Protein AF-A0A927PQU1-F1 (afdb_monomer_lite)

Foldseek 3Di:
DDDDDPPPPLVVLLVVCCVVQQCQFLLLVCVQVNCPQLVPDDRRHGSNVSSVVDDPVNSVVQSVCVVVVNNVVSSVVSVVVVVD

Secondary structure (DSSP, 8-state):
------SSSHHHHHHHHHHHHTTSBHHHHHHHH-TTSSBTB-TTSBHHHHHHH--HHHHHHHHHHHHTTHHHHHHHHHHHHHT-

Structure (mmCIF, N/CA/C/O backbone):
data_AF-A0A927PQU1-F1
#
_entry.id   AF-A0A927PQU1-F1
#
loop_
_atom_site.group_PDB
_atom_site.id
_atom_site.type_symbol
_atom_site.label_atom_id
_atom_site.label_alt_id
_atom_site.label_comp_id
_atom_site.label_asym_id
_atom_site.label_entity_id
_atom_site.label_seq_id
_atom_site.pdbx_PDB_ins_code
_atom_site.Cartn_x
_atom_site.Cartn_y
_atom_site.Cartn_z
_atom_site.occupancy
_atom_site.B_iso_or_equiv
_atom_site.auth_seq_id
_atom_site.auth_comp_id
_atom_site.auth_asym_id
_atom_site.auth_atom_id
_atom_site.pdbx_PDB_model_num
ATOM 1 N N . MET A 1 1 ? 29.495 9.055 5.181 1.00 39.44 1 MET A N 1
ATOM 2 C CA . MET A 1 1 ? 28.592 10.053 5.779 1.00 39.44 1 MET A CA 1
ATOM 3 C C . MET A 1 1 ? 27.639 10.502 4.690 1.00 39.44 1 MET A C 1
ATOM 5 O O . MET A 1 1 ? 28.120 10.818 3.613 1.00 39.44 1 MET A O 1
ATOM 9 N N . ASP A 1 2 ? 26.346 10.363 4.982 1.00 45.00 2 ASP A N 1
ATOM 10 C CA . ASP A 1 2 ? 25.157 10.969 4.366 1.00 45.00 2 ASP A CA 1
ATOM 11 C C . ASP A 1 2 ? 25.114 11.132 2.833 1.00 45.00 2 ASP A C 1
ATOM 13 O O . ASP A 1 2 ? 25.760 12.006 2.264 1.00 45.00 2 ASP A O 1
ATOM 17 N N . GLN A 1 3 ? 24.312 10.294 2.162 1.00 49.28 3 GLN A N 1
ATOM 18 C CA . GLN A 1 3 ? 23.896 10.510 0.774 1.00 49.28 3 GLN A CA 1
ATOM 19 C C . GLN A 1 3 ? 22.963 11.734 0.716 1.00 49.28 3 GLN A C 1
ATOM 21 O O . GLN A 1 3 ? 21.835 11.648 1.208 1.00 49.28 3 GLN A O 1
ATOM 26 N N . PRO A 1 4 ? 23.362 12.849 0.080 1.00 53.97 4 PRO A N 1
ATOM 27 C CA . PRO A 1 4 ? 22.519 14.026 -0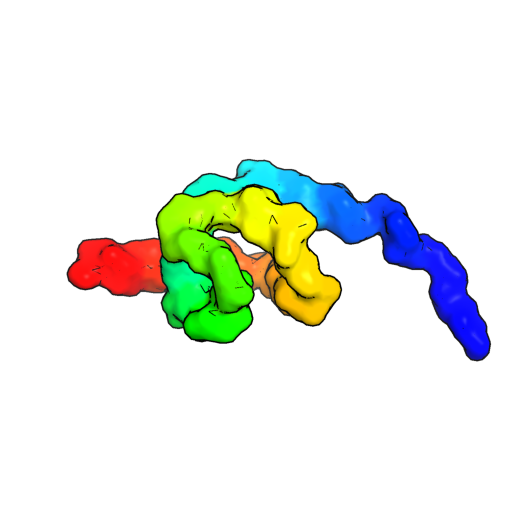.003 1.00 53.97 4 PRO A CA 1
ATOM 28 C C . PRO A 1 4 ? 21.588 13.916 -1.223 1.00 53.97 4 PRO A C 1
ATOM 30 O O . PRO A 1 4 ? 22.051 13.833 -2.359 1.00 53.97 4 PRO A O 1
ATOM 33 N N . GLY A 1 5 ? 20.265 13.957 -1.009 1.00 44.22 5 GLY A N 1
ATOM 34 C CA . GLY A 1 5 ? 19.356 14.519 -2.023 1.00 44.22 5 GLY A CA 1
ATOM 35 C C . GLY A 1 5 ? 18.264 13.645 -2.661 1.00 44.22 5 GLY A C 1
ATOM 36 O O . GLY A 1 5 ? 17.932 13.873 -3.822 1.00 44.22 5 GLY A O 1
ATOM 37 N N . LEU A 1 6 ? 17.614 12.717 -1.948 1.00 57.03 6 LEU A N 1
ATOM 38 C CA . LEU A 1 6 ? 16.363 12.085 -2.429 1.00 57.03 6 LEU A CA 1
ATOM 39 C C . LEU A 1 6 ? 15.107 12.664 -1.751 1.00 57.03 6 LEU A C 1
ATOM 41 O O . LEU A 1 6 ? 14.221 11.935 -1.321 1.00 57.03 6 LEU A O 1
ATOM 45 N N . GLY A 1 7 ? 15.021 13.993 -1.659 1.00 48.75 7 GLY A N 1
ATOM 46 C CA . GLY A 1 7 ? 13.868 14.705 -1.085 1.00 48.75 7 GLY A CA 1
ATOM 47 C C . GLY A 1 7 ? 12.724 15.020 -2.060 1.00 48.75 7 GLY A C 1
ATOM 48 O O . GLY A 1 7 ? 11.706 15.543 -1.631 1.00 48.75 7 GLY A O 1
ATOM 49 N N . GLY A 1 8 ? 12.858 14.730 -3.362 1.00 47.03 8 GLY A N 1
ATOM 50 C CA . GLY A 1 8 ? 11.914 15.239 -4.378 1.00 47.03 8 GLY A CA 1
ATOM 51 C C . GLY A 1 8 ? 11.395 14.235 -5.408 1.00 47.03 8 GLY A C 1
ATOM 52 O O . GLY A 1 8 ? 10.629 14.617 -6.284 1.00 47.03 8 GLY A O 1
ATOM 53 N N . ARG A 1 9 ? 11.800 12.959 -5.341 1.00 53.84 9 ARG A N 1
ATOM 54 C CA . ARG A 1 9 ? 11.433 11.947 -6.357 1.00 53.84 9 ARG A CA 1
ATOM 55 C C . ARG A 1 9 ? 10.358 10.957 -5.910 1.00 53.84 9 ARG A C 1
ATOM 57 O O . ARG A 1 9 ? 9.884 10.191 -6.741 1.00 53.84 9 ARG A O 1
ATOM 64 N N . HIS A 1 10 ? 9.970 10.985 -4.634 1.00 52.78 10 HIS A N 1
ATOM 65 C CA . HIS A 1 10 ? 8.903 10.128 -4.105 1.00 52.78 10 HIS A CA 1
ATOM 66 C C . HIS A 1 10 ? 7.574 10.448 -4.800 1.00 52.78 10 HIS A C 1
ATOM 68 O O . HIS A 1 10 ? 7.018 9.606 -5.496 1.00 52.78 10 HIS A O 1
ATOM 74 N N . ARG A 1 11 ? 7.200 11.733 -4.799 1.00 56.50 11 ARG A N 1
ATOM 75 C CA . ARG A 1 11 ? 5.886 12.207 -5.245 1.00 56.50 11 ARG A CA 1
ATOM 76 C C . ARG A 1 11 ? 5.517 11.848 -6.691 1.00 56.50 11 ARG A C 1
ATOM 78 O O . ARG A 1 11 ? 4.342 11.656 -6.984 1.00 56.50 11 ARG A O 1
ATOM 85 N N . ASN A 1 12 ? 6.493 11.728 -7.595 1.00 62.91 12 ASN A N 1
ATOM 86 C CA . ASN A 1 12 ? 6.207 11.312 -8.973 1.00 62.91 12 ASN A CA 1
ATOM 87 C C . ASN A 1 12 ? 5.858 9.825 -9.076 1.00 62.91 12 ASN A C 1
ATOM 89 O O . ASN A 1 12 ? 4.979 9.475 -9.855 1.00 62.91 12 ASN A O 1
ATOM 93 N N . ARG A 1 13 ? 6.514 8.963 -8.290 1.00 65.69 13 ARG A N 1
ATOM 94 C CA . ARG A 1 13 ? 6.262 7.515 -8.315 1.00 65.69 13 ARG A CA 1
ATOM 95 C C . ARG A 1 13 ? 4.925 7.195 -7.663 1.00 65.69 13 ARG A C 1
ATOM 97 O O . ARG A 1 13 ? 4.137 6.458 -8.243 1.00 65.69 13 ARG A O 1
ATOM 104 N N . ASP A 1 14 ? 4.634 7.839 -6.535 1.00 71.25 14 ASP A N 1
ATOM 105 C CA . ASP A 1 14 ? 3.328 7.749 -5.877 1.00 71.25 14 ASP A CA 1
ATOM 106 C C . ASP A 1 14 ? 2.212 8.244 -6.816 1.00 71.25 14 ASP A C 1
ATOM 108 O O . ASP A 1 14 ? 1.181 7.595 -6.974 1.00 71.25 14 ASP A O 1
ATOM 112 N N . GLY A 1 15 ? 2.455 9.352 -7.528 1.00 72.31 15 GLY A N 1
ATOM 113 C CA . GLY A 1 15 ? 1.526 9.906 -8.512 1.00 72.31 15 GLY A CA 1
ATOM 114 C C . GLY A 1 15 ? 1.318 9.031 -9.754 1.00 72.31 15 GLY A C 1
ATOM 115 O O . GLY A 1 15 ? 0.228 9.047 -10.321 1.00 72.31 15 GLY A O 1
ATOM 116 N N . GLU A 1 16 ? 2.320 8.264 -10.191 1.00 80.88 16 GLU A N 1
ATOM 117 C CA . GLU A 1 16 ? 2.182 7.282 -11.278 1.00 80.88 16 GLU A CA 1
ATOM 118 C C . GLU A 1 16 ? 1.403 6.043 -10.829 1.00 80.88 16 GLU A C 1
ATOM 120 O O . GLU A 1 16 ? 0.490 5.608 -11.534 1.00 80.88 16 GLU A O 1
ATOM 125 N N . ILE A 1 17 ? 1.699 5.525 -9.631 1.00 80.12 17 ILE A N 1
ATOM 126 C CA . ILE A 1 17 ? 0.968 4.399 -9.039 1.00 80.12 17 ILE A CA 1
ATOM 127 C C . ILE A 1 17 ? -0.492 4.795 -8.809 1.00 80.12 17 ILE A C 1
ATOM 129 O O . ILE A 1 17 ? -1.388 4.048 -9.188 1.00 80.12 17 ILE A O 1
ATOM 133 N N . SER A 1 18 ? -0.746 5.991 -8.280 1.00 80.44 18 SER A N 1
ATOM 134 C CA . SER A 1 18 ? -2.093 6.548 -8.127 1.00 80.44 18 SER A CA 1
ATOM 135 C C . SER A 1 18 ? -2.786 6.752 -9.482 1.00 80.44 18 SER A C 1
ATOM 137 O O . SER A 1 18 ? -3.941 6.385 -9.656 1.00 80.44 18 SER A O 1
ATOM 139 N N . ARG A 1 19 ? -2.099 7.224 -10.528 1.00 82.56 19 ARG A N 1
ATOM 140 C CA . ARG A 1 19 ? -2.745 7.352 -11.849 1.00 82.56 19 ARG A CA 1
ATOM 141 C C . ARG A 1 19 ? -3.102 6.011 -12.483 1.00 82.56 19 ARG A C 1
ATOM 143 O O . ARG A 1 19 ? -4.141 5.896 -13.124 1.00 82.56 19 ARG A O 1
ATOM 150 N N . LYS A 1 20 ? -2.220 5.019 -12.357 1.00 83.81 20 LYS A N 1
ATOM 151 C CA . LYS A 1 20 ? -2.350 3.728 -13.045 1.00 83.81 20 LYS A CA 1
ATOM 152 C C . LYS A 1 20 ? -3.187 2.721 -12.257 1.00 83.81 20 LYS A C 1
ATOM 154 O O . LYS A 1 20 ? -3.908 1.923 -12.846 1.00 83.81 20 LYS A O 1
ATOM 159 N N . HIS A 1 21 ? -3.074 2.763 -10.934 1.00 83.12 21 HIS A N 1
ATOM 160 C CA . HIS A 1 21 ? -3.676 1.827 -9.990 1.00 83.12 21 HIS A CA 1
ATOM 161 C C . HIS A 1 21 ? -4.473 2.523 -8.876 1.00 83.12 21 HIS A C 1
ATOM 163 O O . HIS A 1 21 ? -4.944 1.838 -7.977 1.00 83.12 21 HIS A O 1
ATOM 169 N N . GLY A 1 22 ? -4.669 3.842 -8.905 1.00 82.12 22 GLY A N 1
ATOM 170 C CA . GLY A 1 22 ? -5.364 4.580 -7.839 1.00 82.12 22 GLY A CA 1
ATOM 171 C C . GLY A 1 22 ? -6.808 4.156 -7.627 1.00 82.12 22 GLY A C 1
ATOM 172 O O . GLY A 1 22 ? -7.234 4.101 -6.484 1.00 82.12 22 GLY A O 1
ATOM 173 N N . ASN A 1 23 ? -7.503 3.728 -8.686 1.00 84.75 23 ASN A N 1
ATOM 174 C CA . ASN A 1 23 ? -8.850 3.146 -8.596 1.00 84.75 23 ASN A CA 1
ATOM 175 C C . ASN A 1 23 ? -8.889 1.756 -7.923 1.00 84.75 23 ASN A C 1
ATOM 177 O O . ASN A 1 2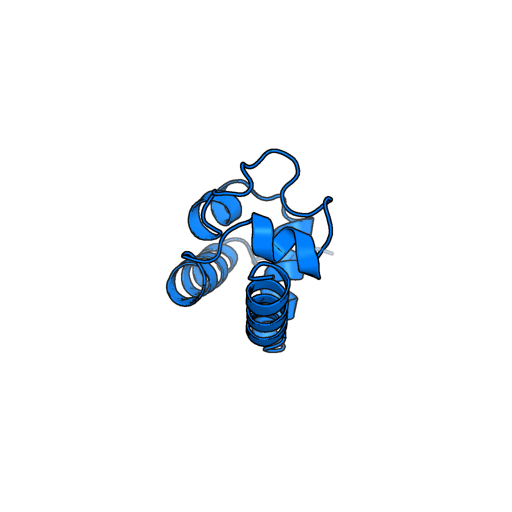3 ? -9.955 1.156 -7.781 1.00 84.75 23 ASN A O 1
ATOM 181 N N . THR A 1 24 ? -7.733 1.207 -7.535 1.00 86.25 24 THR A N 1
ATOM 182 C CA . THR A 1 24 ? -7.661 -0.079 -6.840 1.00 86.25 24 THR A CA 1
ATOM 183 C C . THR A 1 24 ? -8.093 0.106 -5.395 1.00 86.25 24 THR A C 1
ATOM 185 O O . THR A 1 24 ? -7.559 0.956 -4.686 1.00 86.25 24 THR A O 1
ATOM 188 N N . ARG A 1 25 ? -9.007 -0.743 -4.928 1.00 89.19 25 ARG A N 1
ATOM 189 C CA . ARG A 1 25 ? -9.458 -0.735 -3.534 1.00 89.19 25 ARG A CA 1
ATOM 190 C C . ARG A 1 25 ? -8.391 -1.274 -2.582 1.00 89.19 25 ARG A C 1
ATOM 192 O O . ARG A 1 25 ? -7.740 -2.287 -2.853 1.00 89.19 25 ARG A O 1
ATOM 199 N N . VAL A 1 26 ? -8.291 -0.675 -1.398 1.00 87.31 26 VAL A N 1
ATOM 200 C CA . VAL A 1 26 ? -7.434 -1.166 -0.302 1.00 87.31 26 VAL A CA 1
ATOM 201 C C . VAL A 1 26 ? -7.799 -2.587 0.117 1.00 87.31 26 VAL A C 1
ATOM 203 O O . VAL A 1 26 ? -6.912 -3.357 0.486 1.00 87.31 26 VAL A O 1
ATOM 206 N N . ALA A 1 27 ? -9.077 -2.968 0.026 1.00 86.62 27 ALA A N 1
ATOM 207 C CA . ALA A 1 27 ? -9.544 -4.336 0.256 1.00 86.62 27 ALA A CA 1
ATOM 208 C C . ALA A 1 27 ? -8.705 -5.356 -0.526 1.00 86.62 27 ALA A C 1
ATOM 210 O O . ALA A 1 27 ? -8.203 -6.329 0.036 1.00 86.62 27 ALA A O 1
ATOM 211 N N . THR A 1 28 ? -8.506 -5.080 -1.814 1.00 87.25 28 THR A N 1
ATOM 212 C CA . THR A 1 28 ? -7.741 -5.903 -2.747 1.00 87.25 28 THR A CA 1
ATOM 213 C C . THR A 1 28 ? -6.270 -5.953 -2.354 1.00 87.25 28 THR A C 1
ATOM 215 O O . THR A 1 28 ? -5.676 -7.024 -2.281 1.00 87.25 28 THR A O 1
ATOM 218 N N . LEU A 1 29 ? -5.677 -4.809 -2.017 1.00 84.44 29 LEU A N 1
ATOM 219 C CA . LEU A 1 29 ? -4.286 -4.759 -1.567 1.00 84.44 29 LEU A CA 1
ATOM 220 C C . LEU A 1 29 ? -4.079 -5.556 -0.273 1.00 84.44 29 LEU A C 1
ATOM 222 O O . LEU A 1 29 ? -3.096 -6.282 -0.162 1.00 84.44 29 L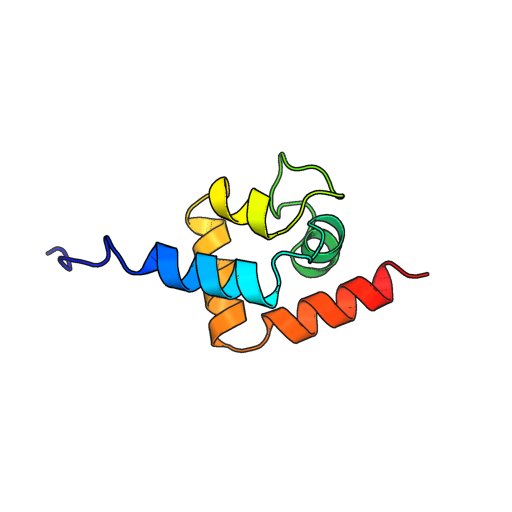EU A O 1
ATOM 226 N N . ARG A 1 30 ? -5.027 -5.516 0.668 1.00 86.31 30 ARG A N 1
ATOM 227 C CA . ARG A 1 30 ? -4.970 -6.302 1.912 1.00 86.31 30 ARG A CA 1
ATOM 228 C C . ARG A 1 30 ? -5.058 -7.814 1.696 1.00 86.31 30 ARG A C 1
ATOM 230 O O . ARG A 1 30 ? -4.576 -8.556 2.548 1.00 86.31 30 ARG A O 1
ATOM 237 N N . LEU A 1 31 ? -5.625 -8.283 0.585 1.00 85.00 31 LEU A N 1
ATOM 238 C CA . LEU A 1 31 ? -5.647 -9.711 0.241 1.00 85.00 31 LEU A CA 1
ATOM 239 C C . LEU A 1 31 ? -4.259 -10.223 -0.170 1.00 85.00 31 LEU A C 1
ATOM 241 O O . LEU A 1 31 ? -3.871 -11.316 0.231 1.00 85.00 31 LEU A O 1
ATOM 245 N N . VAL A 1 32 ? -3.489 -9.429 -0.922 1.00 83.56 32 VAL A N 1
ATOM 246 C CA . VAL A 1 32 ? -2.144 -9.816 -1.399 1.00 83.56 32 VAL A CA 1
ATOM 247 C C . VAL A 1 32 ? -1.016 -9.410 -0.460 1.00 83.56 32 VAL A C 1
ATOM 249 O O . VAL A 1 32 ? -0.069 -10.172 -0.281 1.00 83.56 32 VAL A O 1
ATOM 252 N N . TYR A 1 33 ? -1.098 -8.222 0.132 1.00 80.62 33 TYR A N 1
ATOM 253 C CA . TYR A 1 33 ? -0.094 -7.696 1.060 1.00 80.62 33 TYR A CA 1
ATOM 254 C C . TYR A 1 33 ? -0.391 -8.040 2.523 1.00 80.62 33 TYR A C 1
ATOM 256 O O . TYR A 1 33 ? 0.485 -7.922 3.377 1.00 80.62 33 TYR A O 1
ATOM 264 N N . GLY A 1 34 ? -1.612 -8.487 2.818 1.00 80.12 34 GLY A N 1
ATOM 265 C CA . GLY A 1 34 ? -2.068 -8.805 4.164 1.00 80.12 34 GLY A CA 1
ATOM 266 C C . GLY A 1 34 ? -2.778 -7.641 4.859 1.00 80.12 34 GLY A C 1
ATOM 267 O O . GLY A 1 34 ? -2.699 -6.478 4.468 1.00 80.12 34 GLY A O 1
ATOM 268 N N . ARG A 1 35 ? -3.462 -7.967 5.960 1.00 77.25 35 ARG A N 1
ATOM 269 C CA . ARG A 1 35 ? -4.267 -7.033 6.777 1.00 77.25 35 ARG A CA 1
ATOM 270 C C . ARG A 1 35 ? -3.465 -5.871 7.377 1.00 77.25 35 ARG A C 1
ATOM 272 O O . ARG A 1 35 ? -4.051 -4.871 7.770 1.00 77.25 35 ARG A O 1
ATOM 279 N N . HIS A 1 36 ? -2.143 -6.017 7.447 1.00 74.12 36 HIS A N 1
ATOM 280 C CA . HIS A 1 36 ? -1.212 -4.980 7.891 1.00 74.12 36 HIS A CA 1
ATOM 281 C C . HIS A 1 36 ? -0.994 -3.877 6.851 1.00 74.12 36 HIS A C 1
ATOM 283 O O . HIS A 1 36 ? -0.387 -2.863 7.177 1.00 74.12 36 HIS A O 1
ATOM 289 N N . PHE A 1 37 ? -1.460 -4.054 5.613 1.00 77.69 37 PHE A N 1
ATOM 290 C CA . PHE A 1 37 ? -1.376 -3.015 4.600 1.00 77.69 37 PHE A CA 1
ATOM 291 C C . PHE A 1 37 ? -2.446 -1.942 4.849 1.00 77.69 37 PHE A C 1
ATOM 293 O O . PHE A 1 37 ? -3.644 -2.244 4.919 1.00 77.69 37 PHE A O 1
ATOM 300 N N . ALA A 1 38 ? -1.995 -0.692 4.988 1.00 76.69 38 ALA A N 1
ATOM 301 C CA . ALA A 1 38 ? -2.827 0.475 5.284 1.00 76.69 38 ALA A CA 1
ATOM 302 C C . ALA A 1 38 ? -3.756 0.285 6.506 1.00 76.69 38 ALA A C 1
ATOM 304 O O . ALA A 1 38 ? -4.978 0.411 6.370 1.00 76.69 38 ALA A O 1
ATOM 305 N N . PRO A 1 39 ? -3.233 -0.068 7.695 1.00 72.50 39 PRO A N 1
ATOM 306 C CA . PRO A 1 39 ? -4.050 -0.320 8.876 1.00 72.50 39 PRO A CA 1
ATOM 307 C C . PRO A 1 39 ? -4.586 1.022 9.392 1.00 72.50 39 PRO A C 1
ATOM 309 O O . PRO A 1 39 ? -3.860 1.801 9.992 1.00 72.50 39 PRO A O 1
ATOM 312 N N . GLY A 1 40 ? -5.846 1.327 9.088 1.00 78.81 40 GLY A N 1
ATOM 313 C CA . GLY A 1 40 ? -6.452 2.635 9.372 1.00 78.81 40 GLY A CA 1
ATOM 314 C C . GLY A 1 40 ? -7.366 3.135 8.258 1.00 78.81 40 GLY A C 1
ATOM 315 O O . GLY A 1 40 ? -8.275 3.914 8.518 1.00 78.81 40 GLY A O 1
ATOM 316 N N . PHE A 1 41 ? -7.198 2.617 7.040 1.00 84.62 41 PHE A N 1
ATOM 317 C CA . PHE A 1 41 ? -8.054 2.973 5.911 1.00 84.62 41 PHE A CA 1
ATOM 318 C C . PHE A 1 41 ? -9.236 2.022 5.751 1.00 84.62 41 PHE A C 1
ATOM 320 O O . PHE A 1 41 ? -9.172 0.836 6.110 1.00 84.62 41 PHE A O 1
ATOM 327 N N . ALA A 1 42 ? -10.318 2.541 5.175 1.00 84.50 42 ALA A N 1
ATOM 328 C CA . ALA A 1 42 ? -11.456 1.730 4.776 1.00 84.50 42 ALA A CA 1
ATOM 329 C C . ALA A 1 42 ? -11.046 0.749 3.670 1.00 84.50 42 ALA A C 1
ATOM 331 O O . ALA A 1 42 ? -10.205 1.046 2.828 1.00 84.50 42 ALA A O 1
ATOM 332 N N . ALA A 1 43 ? -11.656 -0.435 3.655 1.00 82.88 43 ALA A N 1
ATOM 333 C CA . ALA A 1 43 ? -11.410 -1.416 2.600 1.00 82.88 43 ALA A CA 1
ATOM 334 C C . ALA A 1 43 ? -11.903 -0.910 1.225 1.00 82.88 43 ALA A C 1
ATOM 336 O O . ALA A 1 43 ? -11.325 -1.259 0.200 1.00 82.88 43 ALA A O 1
ATOM 337 N N . ASP A 1 44 ? -12.924 -0.050 1.218 1.00 84.50 44 ASP A N 1
ATOM 338 C CA . ASP A 1 44 ? -13.451 0.601 0.013 1.00 84.50 44 ASP A CA 1
ATOM 339 C C . ASP A 1 44 ? -12.647 1.844 -0.411 1.00 84.50 44 ASP A C 1
ATOM 341 O O . ASP A 1 44 ? -12.903 2.397 -1.473 1.00 84.50 44 ASP A O 1
ATOM 345 N N . ALA A 1 45 ? -11.654 2.269 0.384 1.00 87.94 45 ALA A N 1
ATOM 346 C CA . ALA A 1 45 ? -10.809 3.400 0.022 1.00 8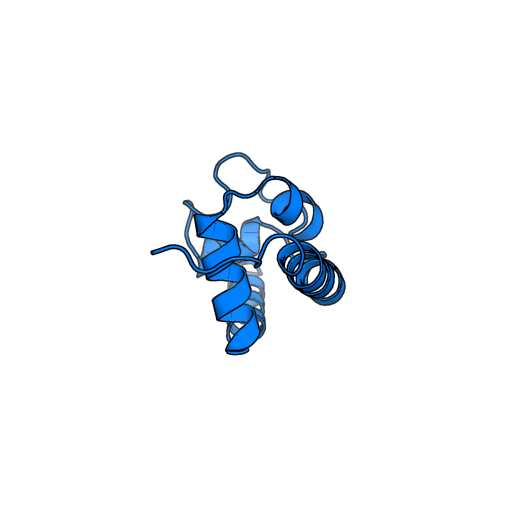7.94 45 ALA A CA 1
ATOM 347 C C . ALA A 1 45 ? -9.969 3.092 -1.224 1.00 87.94 45 ALA A C 1
ATOM 349 O O . ALA A 1 45 ? -9.542 1.953 -1.456 1.00 87.94 45 ALA A O 1
ATOM 350 N N . GLU A 1 46 ? -9.718 4.138 -2.001 1.00 87.94 46 GLU A N 1
ATOM 351 C CA . GLU A 1 46 ? -8.889 4.104 -3.197 1.00 87.94 46 GLU A CA 1
ATOM 352 C C . GLU A 1 46 ? -7.404 4.111 -2.828 1.00 87.94 46 GLU A C 1
ATOM 354 O O . GLU A 1 46 ? -6.972 4.803 -1.906 1.00 87.94 46 GLU A O 1
ATOM 359 N N . LEU A 1 47 ? -6.591 3.369 -3.582 1.00 85.56 47 LEU A N 1
ATOM 360 C CA . LEU A 1 47 ? -5.141 3.348 -3.405 1.00 85.56 47 LEU A CA 1
ATOM 361 C C . LEU A 1 47 ? -4.544 4.756 -3.517 1.00 85.56 47 LEU A C 1
ATOM 363 O O . LEU A 1 47 ? -3.558 5.039 -2.845 1.00 85.56 47 LEU A O 1
ATOM 367 N N . ALA A 1 48 ? -5.150 5.626 -4.329 1.00 84.12 48 ALA A N 1
ATOM 368 C CA . ALA A 1 48 ? -4.771 7.030 -4.452 1.00 84.12 48 ALA A CA 1
ATOM 369 C C . ALA A 1 48 ? -4.817 7.780 -3.109 1.00 84.12 48 ALA A C 1
ATOM 371 O O . ALA A 1 48 ? -3.829 8.407 -2.744 1.00 84.12 48 ALA A O 1
ATOM 372 N N . ASP A 1 49 ? -5.923 7.666 -2.373 1.00 84.06 49 ASP A N 1
ATOM 373 C CA . ASP A 1 49 ? -6.132 8.321 -1.073 1.00 84.06 49 ASP A CA 1
ATOM 374 C C . ASP A 1 49 ? -5.179 7.754 -0.010 1.00 84.06 49 ASP A C 1
ATOM 376 O O . ASP A 1 49 ? -4.551 8.462 0.776 1.00 84.06 49 ASP A O 1
ATOM 380 N N . VAL A 1 50 ? -4.983 6.439 -0.060 1.00 83.75 50 VAL A N 1
ATOM 381 C CA . VAL A 1 50 ? -4.154 5.716 0.905 1.00 83.75 50 VAL A CA 1
ATOM 382 C C . VAL A 1 50 ? -2.667 5.964 0.690 1.00 83.75 50 VAL A C 1
ATOM 384 O O . VAL A 1 50 ? -1.916 6.037 1.657 1.00 83.75 50 VAL A O 1
ATOM 387 N N . LEU A 1 51 ? -2.230 6.145 -0.558 1.00 80.06 51 LEU A N 1
ATOM 388 C CA . LEU A 1 51 ? -0.864 6.551 -0.900 1.00 80.06 51 LEU A CA 1
ATOM 389 C C . LEU A 1 51 ? -0.458 7.853 -0.202 1.00 80.06 51 LEU A C 1
ATOM 391 O O . LEU A 1 51 ? 0.686 7.970 0.230 1.00 80.06 51 LEU A O 1
ATOM 395 N N . GLU A 1 52 ? -1.374 8.813 -0.064 1.00 77.06 52 GLU A N 1
ATOM 396 C CA . GLU A 1 52 ? -1.059 10.117 0.531 1.00 77.06 52 GLU A CA 1
ATOM 397 C C . GLU A 1 52 ? -0.842 10.050 2.046 1.00 77.06 52 GLU A C 1
ATOM 399 O O . GLU A 1 52 ? -0.083 10.852 2.592 1.00 77.06 52 GLU A O 1
ATOM 404 N N . ALA A 1 53 ? -1.455 9.077 2.722 1.00 76.56 53 ALA A N 1
ATOM 405 C CA . ALA A 1 53 ? -1.367 8.925 4.172 1.00 76.56 53 ALA A CA 1
ATOM 406 C C . ALA A 1 53 ? -0.706 7.604 4.633 1.00 76.56 53 ALA A C 1
ATOM 408 O O . ALA A 1 53 ? -0.758 7.261 5.814 1.00 76.56 53 ALA A O 1
ATOM 409 N N . LEU A 1 54 ? -0.025 6.884 3.731 1.00 76.81 54 LEU A N 1
ATOM 410 C CA . LEU A 1 54 ? 0.819 5.728 4.060 1.00 76.81 54 LEU A CA 1
ATOM 411 C C . LEU A 1 54 ? 2.195 6.134 4.606 1.00 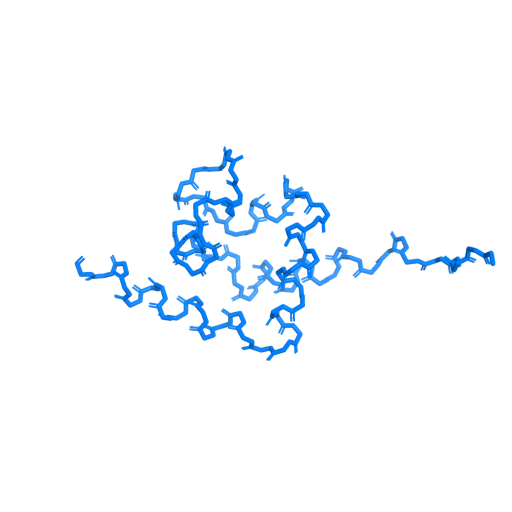76.81 54 LEU A C 1
ATOM 413 O O . LEU A 1 54 ? 2.842 7.070 4.135 1.00 76.81 54 LEU A O 1
ATOM 417 N N . ASP A 1 55 ? 2.707 5.330 5.539 1.00 76.00 55 ASP A N 1
ATOM 418 C CA . ASP A 1 55 ? 4.069 5.461 6.050 1.00 76.00 55 ASP A CA 1
ATOM 419 C C . ASP A 1 55 ? 5.142 5.107 5.011 1.00 76.00 55 ASP A C 1
ATOM 421 O O . ASP A 1 55 ? 4.961 4.270 4.119 1.00 76.00 55 ASP A O 1
ATOM 425 N N . LYS A 1 56 ? 6.343 5.656 5.222 1.00 71.44 56 LYS A N 1
ATOM 426 C CA . LYS A 1 56 ? 7.538 5.424 4.393 1.00 71.44 56 LYS A CA 1
ATOM 427 C C . LYS A 1 56 ? 7.848 3.946 4.127 1.00 71.44 56 LYS A C 1
ATOM 429 O O . LYS A 1 56 ? 8.291 3.617 3.025 1.00 71.44 56 LYS A O 1
ATOM 434 N N . SER A 1 57 ? 7.637 3.068 5.111 1.00 74.88 57 SER A N 1
ATOM 435 C CA . SER A 1 57 ? 7.900 1.627 4.978 1.00 74.88 57 SER A CA 1
ATOM 436 C C . SER A 1 57 ? 6.962 0.975 3.965 1.00 74.88 57 SER A C 1
ATOM 438 O O . SER A 1 57 ? 7.405 0.238 3.085 1.00 74.88 57 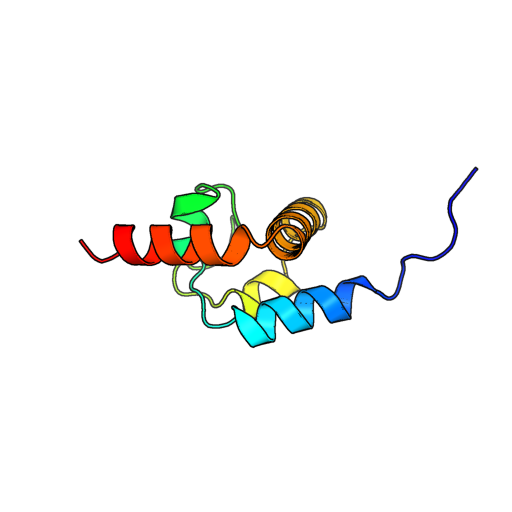SER A O 1
ATOM 440 N N . SER A 1 58 ? 5.671 1.294 4.048 1.00 75.31 58 SER A N 1
ATOM 441 C CA . SER A 1 58 ? 4.652 0.750 3.154 1.00 75.31 58 SER A CA 1
ATOM 442 C C . SER A 1 58 ? 4.783 1.321 1.744 1.00 75.31 58 SER A C 1
ATOM 444 O O . SER A 1 58 ? 4.692 0.571 0.772 1.00 75.31 58 SER A O 1
ATOM 446 N N . LEU A 1 59 ? 5.084 2.621 1.630 1.00 77.56 59 LEU A N 1
ATOM 447 C CA . LEU A 1 59 ? 5.368 3.272 0.349 1.00 77.56 59 LEU A CA 1
ATOM 448 C C . LEU A 1 59 ? 6.580 2.653 -0.348 1.00 77.56 59 LEU A C 1
ATOM 450 O O . LEU A 1 59 ? 6.506 2.318 -1.527 1.00 77.56 59 LEU A O 1
ATOM 454 N N . SER A 1 60 ? 7.678 2.428 0.379 1.00 78.94 60 SER A N 1
ATOM 455 C CA . SER A 1 60 ? 8.883 1.823 -0.203 1.00 78.94 60 SER A CA 1
ATOM 456 C C . SER A 1 60 ? 8.605 0.427 -0.758 1.00 78.94 60 SER A C 1
ATOM 458 O O . SER A 1 60 ? 9.075 0.100 -1.844 1.00 78.94 60 SER A O 1
ATOM 460 N N . GLN A 1 61 ? 7.807 -0.381 -0.053 1.00 80.06 61 GLN A N 1
ATOM 461 C CA . GLN A 1 61 ? 7.436 -1.720 -0.513 1.00 80.06 61 GLN A CA 1
ATOM 462 C C . GLN A 1 61 ? 6.530 -1.670 -1.753 1.00 80.06 61 GLN A C 1
ATOM 464 O O . GLN A 1 61 ? 6.736 -2.430 -2.697 1.00 80.06 61 GLN A O 1
ATOM 469 N N . LEU A 1 62 ? 5.565 -0.747 -1.776 1.00 82.00 62 LEU A N 1
ATOM 470 C CA . LEU A 1 62 ? 4.650 -0.562 -2.902 1.00 82.00 62 LEU A CA 1
ATOM 471 C C . LEU A 1 62 ? 5.384 -0.083 -4.165 1.00 82.00 62 LEU A C 1
ATOM 473 O O . LEU A 1 62 ? 5.179 -0.634 -5.245 1.00 82.00 62 LEU A O 1
ATOM 477 N N . VAL A 1 63 ? 6.270 0.907 -4.024 1.00 80.31 63 VAL A N 1
ATOM 478 C CA . VAL A 1 63 ? 7.100 1.430 -5.120 1.00 80.31 63 VAL A CA 1
ATOM 479 C C . VAL A 1 63 ? 8.049 0.355 -5.645 1.00 80.31 63 VAL A C 1
ATOM 481 O O . VAL A 1 63 ? 8.222 0.245 -6.854 1.00 80.31 63 VAL A O 1
ATOM 484 N N . HIS A 1 64 ? 8.624 -0.466 -4.765 1.00 83.50 64 HIS A N 1
ATOM 485 C CA . HIS A 1 64 ? 9.471 -1.586 -5.165 1.00 83.50 64 HIS A CA 1
ATOM 486 C C . HIS A 1 64 ? 8.675 -2.614 -5.981 1.00 83.50 64 HIS A C 1
ATOM 488 O O . HIS A 1 64 ? 9.058 -2.947 -7.092 1.00 83.50 64 HIS A O 1
ATOM 494 N N . ASP A 1 65 ? 7.514 -3.070 -5.511 1.00 82.25 65 ASP A N 1
ATOM 495 C CA . ASP A 1 65 ? 6.674 -3.991 -6.293 1.00 82.25 65 ASP A CA 1
ATOM 496 C C . ASP A 1 65 ? 6.198 -3.403 -7.629 1.00 82.25 65 ASP A C 1
ATOM 498 O O . ASP A 1 65 ? 5.990 -4.144 -8.594 1.00 82.25 65 ASP A O 1
ATOM 502 N N . HIS A 1 66 ? 5.999 -2.084 -7.689 1.00 81.25 66 HIS A N 1
ATOM 503 C CA . HIS A 1 66 ? 5.664 -1.396 -8.929 1.00 81.25 66 HIS A CA 1
ATOM 504 C C . HIS A 1 66 ? 6.831 -1.403 -9.921 1.00 81.25 66 HIS A C 1
ATOM 506 O O . HIS A 1 66 ? 6.622 -1.740 -11.085 1.00 81.25 66 HIS A O 1
ATOM 512 N N . ASP A 1 67 ? 8.041 -1.097 -9.450 1.00 80.69 67 ASP A N 1
ATOM 513 C CA . ASP A 1 67 ? 9.280 -1.108 -10.238 1.00 80.69 67 ASP A CA 1
ATOM 514 C C . ASP A 1 67 ? 9.563 -2.502 -10.823 1.00 80.69 67 ASP A C 1
ATOM 516 O O . ASP A 1 67 ? 9.868 -2.644 -12.004 1.00 80.69 67 ASP A O 1
ATOM 520 N N . PHE A 1 68 ? 9.317 -3.551 -10.032 1.00 82.12 68 PHE A N 1
ATOM 521 C CA . PHE A 1 68 ? 9.437 -4.948 -10.462 1.00 82.12 68 PHE A CA 1
ATOM 522 C C . PHE A 1 68 ? 8.248 -5.450 -11.304 1.00 82.12 68 PHE A C 1
ATOM 524 O O . PHE A 1 68 ? 8.234 -6.606 -11.727 1.00 82.12 68 PHE A O 1
ATOM 531 N N . GLY A 1 69 ? 7.214 -4.632 -11.528 1.00 81.38 69 GLY A N 1
ATOM 532 C CA . GLY A 1 69 ? 6.015 -5.017 -12.283 1.00 81.38 69 GLY A CA 1
ATOM 533 C C . GLY A 1 69 ? 5.115 -6.050 -11.586 1.00 81.38 69 GLY A C 1
ATOM 534 O O . GLY A 1 69 ? 4.107 -6.478 -12.149 1.00 81.38 69 GLY A O 1
ATOM 535 N N . HIS A 1 70 ? 5.426 -6.430 -10.347 1.00 83.00 70 HIS A N 1
ATOM 536 C CA . HIS A 1 70 ? 4.644 -7.373 -9.548 1.00 83.00 70 HIS A CA 1
ATOM 537 C C . HIS A 1 70 ? 3.336 -6.774 -9.027 1.00 83.00 70 HIS A C 1
ATOM 539 O O . HIS A 1 70 ? 2.377 -7.516 -8.799 1.00 83.00 70 HIS A O 1
ATOM 545 N N . LEU A 1 71 ? 3.262 -5.446 -8.884 1.00 82.44 71 LEU A N 1
ATOM 546 C CA . LEU A 1 71 ? 2.074 -4.763 -8.368 1.00 82.44 71 LEU A CA 1
ATOM 547 C C . LEU A 1 71 ? 0.810 -5.108 -9.173 1.00 82.44 71 LEU A C 1
ATOM 549 O O . LEU A 1 71 ? -0.210 -5.478 -8.595 1.00 82.44 71 LEU A O 1
ATOM 553 N N . GLY A 1 72 ? 0.884 -5.053 -10.505 1.00 80.44 72 GLY A N 1
ATOM 554 C CA . GLY A 1 72 ? -0.263 -5.338 -11.372 1.00 80.44 72 GLY A CA 1
ATOM 555 C C . GLY A 1 72 ? -0.754 -6.783 -11.252 1.00 80.44 72 GLY A C 1
ATOM 556 O O . GLY A 1 72 ? -1.954 -7.013 -11.129 1.00 80.44 72 GLY A O 1
ATOM 557 N N . GLY A 1 73 ? 0.167 -7.751 -11.215 1.00 84.25 73 GLY A N 1
ATOM 558 C CA . GLY A 1 73 ? -0.176 -9.168 -11.060 1.00 84.25 73 GLY A CA 1
ATOM 559 C C . GLY A 1 73 ? -0.779 -9.484 -9.690 1.00 84.25 73 GLY A C 1
ATOM 560 O O . GLY A 1 73 ? -1.748 -10.236 -9.596 1.00 84.25 73 GLY A O 1
ATOM 561 N N . LYS A 1 74 ? -0.257 -8.861 -8.628 1.00 83.94 74 LYS A N 1
ATOM 562 C CA . LYS A 1 74 ? -0.798 -8.982 -7.268 1.00 83.94 74 LYS A CA 1
ATOM 563 C C . LYS A 1 74 ? -2.217 -8.423 -7.176 1.00 83.94 74 LYS A C 1
ATOM 565 O O . LYS A 1 74 ? -3.101 -9.102 -6.658 1.00 83.94 74 LYS A O 1
ATOM 570 N N . ILE A 1 75 ? -2.444 -7.223 -7.716 1.00 84.25 75 ILE A N 1
ATOM 571 C CA . ILE A 1 75 ? -3.772 -6.599 -7.748 1.00 84.25 75 ILE A CA 1
ATOM 572 C C . ILE A 1 75 ? -4.742 -7.471 -8.546 1.00 84.25 75 ILE A C 1
ATOM 574 O O . ILE A 1 75 ? -5.795 -7.814 -8.023 1.00 84.25 75 ILE A O 1
ATOM 578 N N . ALA A 1 76 ? -4.374 -7.896 -9.758 1.00 84.06 76 ALA A N 1
ATOM 579 C CA . ALA A 1 76 ? -5.227 -8.739 -10.594 1.00 84.06 76 ALA A CA 1
ATOM 580 C C . ALA A 1 76 ? -5.633 -10.039 -9.880 1.00 84.06 76 ALA A C 1
ATOM 582 O O . ALA A 1 76 ? -6.811 -10.387 -9.855 1.00 84.06 76 ALA A O 1
ATOM 583 N N . ARG A 1 77 ? -4.679 -10.712 -9.222 1.00 84.50 77 ARG A N 1
ATOM 584 C CA . ARG A 1 77 ? -4.950 -11.948 -8.476 1.00 84.50 77 ARG A CA 1
ATOM 585 C C . ARG A 1 77 ? -5.866 -11.722 -7.275 1.00 84.50 77 ARG A C 1
ATOM 587 O O . ARG A 1 77 ? -6.692 -12.570 -6.958 1.00 84.50 77 ARG A O 1
ATOM 594 N N . ALA A 1 78 ? -5.740 -10.583 -6.607 1.00 83.88 78 ALA A N 1
ATOM 595 C CA . ALA A 1 78 ? -6.608 -10.246 -5.489 1.00 83.88 78 ALA A CA 1
ATOM 596 C C . ALA A 1 78 ? -8.005 -9.780 -5.921 1.00 83.88 78 ALA A C 1
ATOM 598 O O . ALA A 1 78 ? -8.958 -10.053 -5.198 1.00 83.88 78 ALA A O 1
ATOM 599 N N . VAL A 1 79 ? -8.151 -9.113 -7.074 1.00 80.44 79 VAL A N 1
ATOM 600 C CA . VAL A 1 79 ? -9.472 -8.790 -7.647 1.00 80.44 79 VAL A CA 1
ATOM 601 C C . VAL A 1 79 ? -10.225 -10.076 -7.977 1.00 80.44 79 VAL A C 1
ATOM 603 O O . VAL A 1 79 ? -11.392 -10.195 -7.624 1.00 80.44 79 VAL A O 1
ATOM 606 N N . ASP A 1 80 ? -9.539 -11.051 -8.575 1.00 81.56 80 ASP A N 1
ATOM 607 C CA . ASP A 1 80 ? -10.082 -12.387 -8.844 1.00 81.56 80 ASP A CA 1
ATOM 608 C C . ASP A 1 80 ? -10.519 -13.098 -7.550 1.00 81.56 80 ASP A C 1
ATOM 610 O O . ASP A 1 80 ? -11.645 -13.575 -7.448 1.00 81.56 80 ASP A O 1
ATOM 614 N N . THR A 1 81 ? -9.685 -13.052 -6.505 1.00 77.44 81 THR A N 1
ATOM 615 C CA . THR A 1 81 ? -10.002 -13.689 -5.212 1.00 77.44 81 THR A CA 1
ATOM 616 C C . THR A 1 81 ? -11.163 -13.003 -4.473 1.00 77.44 81 THR A C 1
ATOM 618 O O . THR A 1 81 ? -11.864 -13.649 -3.703 1.00 77.44 81 THR A O 1
ATOM 621 N N . ALA A 1 82 ? -11.373 -11.698 -4.671 1.00 70.31 82 ALA A N 1
ATOM 622 C CA . ALA A 1 82 ? -12.452 -10.943 -4.025 1.00 70.31 82 ALA A CA 1
ATOM 623 C C . ALA A 1 82 ? -13.816 -11.086 -4.727 1.00 70.31 82 ALA A C 1
ATOM 625 O O . ALA A 1 82 ? -14.823 -10.639 -4.181 1.00 70.31 82 ALA A O 1
ATOM 626 N N . GLY A 1 83 ? -13.845 -11.651 -5.938 1.00 65.31 83 GLY A N 1
ATOM 627 C CA . GLY A 1 83 ? -15.047 -11.820 -6.757 1.00 65.31 83 GLY A CA 1
ATOM 628 C C . GLY A 1 83 ? -15.795 -13.142 -6.560 1.00 65.31 83 GLY A C 1
ATOM 629 O O . GLY A 1 83 ? -16.701 -13.414 -7.348 1.00 65.31 83 GLY A O 1
ATOM 630 N N . HIS A 1 84 ? -15.428 -13.956 -5.563 1.00 46.53 84 HIS A N 1
ATOM 631 C CA . HIS A 1 84 ? -16.099 -15.219 -5.233 1.00 46.53 84 HIS A CA 1
ATOM 632 C C . HIS A 1 84 ? -16.833 -15.151 -3.893 1.00 46.53 84 HIS A C 1
ATOM 634 O O . HIS A 1 84 ? -16.201 -14.729 -2.897 1.00 46.53 84 HIS A O 1
#

Sequence (84 aa):
MDQPGLGGRHRNRDGEISRKHGNTRVATLRLVYGRHFAPGFAADAELADVLEALDKSSLSQLVHDHDFGHLGGKIARAVDTAGH

Radius of gyration: 13.29 Å; chains: 1; bounding box: 45×30×22 Å

pLDDT: mean 76.09, std 12.09, range [39.44, 89.19]